Protein AF-A0A0E9QT65-F1 (afdb_monomer_lite)

pLDDT: mean 71.77, std 12.84, range [43.84, 85.94]

Sequence (50 aa):
MGRNRLRLCRPGLFVFLVQRDNATLAQSVVLDPSPLSKEPGGDGGSSVEA

Foldseek 3Di:
DWDWDWDDPDVQKIWIWTDDDNDTDIDIGGDDPPPPPPPPDDPDDPDDDD

Radius of gyration: 19.63 Å; chains: 1; bounding box: 53×36×31 Å

Organism: Anguilla anguilla (NCBI:txid7936)

Structure (mmCIF, N/CA/C/O backbone):
data_AF-A0A0E9QT65-F1
#
_entry.id   AF-A0A0E9QT65-F1
#
loop_
_atom_site.group_PDB
_atom_site.id
_atom_site.type_symbol
_atom_site.label_atom_id
_atom_site.label_alt_id
_atom_site.label_comp_id
_atom_site.label_asym_id
_atom_site.label_entity_id
_atom_site.label_seq_id
_atom_site.pdbx_PDB_ins_code
_atom_site.Cartn_x
_atom_site.Cartn_y
_atom_site.Cartn_z
_atom_site.occupancy
_atom_site.B_iso_or_equiv
_atom_site.auth_seq_id
_atom_site.auth_comp_id
_atom_site.auth_asym_id
_atom_site.auth_atom_id
_atom_site.pdbx_PDB_model_num
ATOM 1 N N . MET A 1 1 ? -7.110 -10.065 20.226 1.00 51.31 1 MET A N 1
ATOM 2 C CA . MET A 1 1 ? -6.089 -10.064 19.150 1.00 51.31 1 MET A CA 1
ATOM 3 C C . MET A 1 1 ? -6.639 -9.277 17.963 1.00 51.31 1 MET A C 1
ATOM 5 O O . MET A 1 1 ? -7.704 -9.630 17.475 1.00 51.31 1 MET A O 1
ATOM 9 N N . GLY A 1 2 ? -5.996 -8.174 17.562 1.00 68.31 2 GLY A N 1
ATOM 10 C CA . GLY A 1 2 ? -6.477 -7.303 16.475 1.00 68.31 2 GLY A CA 1
ATOM 11 C C . GLY A 1 2 ? -6.309 -7.937 15.088 1.00 68.31 2 GLY A C 1
ATOM 12 O O . GLY A 1 2 ? -5.332 -8.642 14.844 1.00 68.31 2 GLY A O 1
ATOM 13 N N . ARG A 1 3 ? -7.266 -7.708 14.177 1.00 68.62 3 ARG A N 1
ATOM 14 C CA . ARG A 1 3 ? -7.239 -8.230 12.798 1.00 68.62 3 ARG A CA 1
ATOM 15 C C . ARG A 1 3 ? -6.637 -7.180 11.861 1.00 68.62 3 ARG A C 1
ATOM 17 O O . ARG A 1 3 ? -7.339 -6.263 11.450 1.00 68.62 3 ARG A O 1
ATOM 24 N N . ASN A 1 4 ? -5.367 -7.331 11.492 1.00 67.38 4 ASN A N 1
ATOM 25 C CA . ASN A 1 4 ? -4.748 -6.504 10.452 1.00 67.38 4 ASN A CA 1
ATOM 26 C C . ASN A 1 4 ? -5.181 -7.009 9.071 1.00 67.38 4 ASN A C 1
ATOM 28 O O . ASN A 1 4 ? -5.073 -8.202 8.782 1.00 67.38 4 ASN A O 1
ATOM 32 N N . ARG A 1 5 ? -5.693 -6.117 8.218 1.00 69.69 5 ARG A N 1
ATOM 33 C CA . ARG A 1 5 ? -6.097 -6.451 6.843 1.00 69.69 5 ARG A CA 1
ATOM 34 C C . ARG A 1 5 ? -5.204 -5.717 5.852 1.00 69.69 5 ARG A C 1
ATOM 36 O O . ARG A 1 5 ? -5.241 -4.491 5.786 1.00 69.69 5 ARG A O 1
ATOM 43 N N . LEU A 1 6 ? -4.441 -6.481 5.074 1.00 78.00 6 LEU A N 1
ATOM 44 C CA . LEU A 1 6 ? -3.705 -5.982 3.917 1.00 78.00 6 LEU A CA 1
ATOM 45 C C . LEU A 1 6 ? -4.619 -6.004 2.689 1.00 78.00 6 LEU A C 1
ATOM 47 O O . LEU A 1 6 ? -5.275 -7.012 2.418 1.00 78.00 6 LEU A O 1
ATOM 51 N N . ARG A 1 7 ? -4.676 -4.894 1.956 1.00 80.25 7 ARG A N 1
ATOM 52 C CA . ARG A 1 7 ? -5.392 -4.781 0.683 1.00 80.25 7 ARG A CA 1
ATOM 53 C C . ARG A 1 7 ? -4.445 -4.255 -0.388 1.00 80.25 7 ARG A C 1
ATOM 55 O O . ARG A 1 7 ? -3.765 -3.253 -0.179 1.00 80.25 7 ARG A O 1
ATOM 62 N N . LEU A 1 8 ? -4.428 -4.923 -1.538 1.00 80.19 8 LEU A N 1
ATOM 63 C CA . LEU A 1 8 ? -3.827 -4.391 -2.756 1.00 80.19 8 LEU A CA 1
ATOM 64 C C . LEU A 1 8 ? -4.847 -3.439 -3.391 1.00 80.19 8 LEU A C 1
ATOM 66 O O . LEU A 1 8 ? -5.923 -3.876 -3.795 1.00 80.19 8 LEU A O 1
ATOM 70 N N . CYS A 1 9 ? -4.544 -2.142 -3.425 1.00 77.94 9 CYS A N 1
ATOM 71 C CA . CYS A 1 9 ? -5.467 -1.138 -3.967 1.00 77.94 9 CYS A CA 1
ATOM 72 C C . CYS A 1 9 ? -5.206 -0.856 -5.449 1.00 77.94 9 CYS A C 1
ATOM 74 O O . CYS A 1 9 ? -6.147 -0.621 -6.204 1.00 77.94 9 CYS A O 1
ATOM 76 N N . ARG A 1 10 ? -3.933 -0.863 -5.858 1.00 82.12 10 ARG A N 1
ATOM 77 C CA . ARG A 1 10 ? -3.451 -0.682 -7.237 1.00 82.12 10 ARG A CA 1
ATOM 78 C C . ARG A 1 10 ? -2.147 -1.475 -7.410 1.00 82.12 10 ARG A C 1
ATOM 80 O O . ARG A 1 10 ? -1.515 -1.776 -6.396 1.00 82.12 10 ARG A O 1
ATOM 87 N N . PRO A 1 11 ? -1.715 -1.806 -8.640 1.00 81.19 11 PRO A N 1
ATOM 88 C CA . PRO A 1 11 ? -0.392 -2.388 -8.867 1.00 81.19 11 PRO A CA 1
ATOM 89 C C . PRO A 1 11 ? 0.699 -1.547 -8.185 1.00 81.19 11 PRO A C 1
ATOM 91 O O . PRO A 1 11 ? 0.727 -0.331 -8.353 1.00 81.19 11 PRO A O 1
ATOM 94 N N . GLY A 1 12 ? 1.533 -2.181 -7.356 1.00 82.06 12 GLY A N 1
ATOM 95 C CA . GLY A 1 12 ? 2.585 -1.508 -6.583 1.00 82.06 12 GLY A CA 1
ATOM 96 C C . GLY A 1 12 ? 2.124 -0.765 -5.319 1.00 82.06 12 GLY A C 1
ATOM 97 O O . GLY A 1 12 ? 2.973 -0.339 -4.550 1.00 82.06 12 GLY A O 1
ATOM 98 N N . LEU A 1 13 ? 0.820 -0.637 -5.039 1.00 85.12 13 LEU A N 1
ATOM 99 C CA . LEU A 1 13 ? 0.296 0.049 -3.847 1.00 85.12 13 LEU A CA 1
ATOM 100 C C . LEU A 1 13 ? -0.375 -0.929 -2.877 1.00 85.12 13 LEU A C 1
ATOM 102 O O . LEU A 1 13 ? -1.465 -1.454 -3.139 1.00 85.12 13 LEU A O 1
ATOM 106 N N . PHE A 1 14 ? 0.230 -1.075 -1.704 1.00 85.25 14 PHE A N 1
ATOM 107 C CA . PHE A 1 14 ? -0.261 -1.896 -0.604 1.00 85.25 14 PHE A CA 1
ATOM 108 C C . PHE A 1 14 ? -0.776 -1.013 0.530 1.00 85.25 14 PHE A C 1
ATOM 110 O O . PHE A 1 14 ? -0.090 -0.088 0.953 1.00 85.25 14 PHE A O 1
ATOM 117 N N . VAL A 1 15 ? -1.972 -1.302 1.044 1.00 85.94 15 VAL A N 1
ATOM 118 C CA . VAL A 1 15 ? -2.567 -0.574 2.174 1.00 85.94 15 VAL A CA 1
ATOM 119 C C . VAL A 1 15 ? -2.850 -1.537 3.324 1.00 85.94 15 VAL A C 1
ATOM 121 O O . VAL A 1 15 ? -3.542 -2.543 3.162 1.00 85.94 15 VAL A O 1
ATOM 124 N N . PHE A 1 16 ? -2.329 -1.205 4.499 1.00 85.19 16 PHE A N 1
ATOM 125 C CA . PHE A 1 16 ? -2.521 -1.900 5.763 1.00 85.19 16 PHE A CA 1
ATOM 126 C C . PHE A 1 16 ? -3.540 -1.136 6.600 1.00 85.19 16 PHE A C 1
ATOM 128 O O . PHE A 1 16 ? -3.344 0.036 6.919 1.00 85.19 16 PHE A O 1
ATOM 135 N N . LEU A 1 17 ? -4.627 -1.809 6.970 1.00 84.94 17 LEU A N 1
ATOM 136 C CA . LEU A 1 17 ? -5.593 -1.291 7.930 1.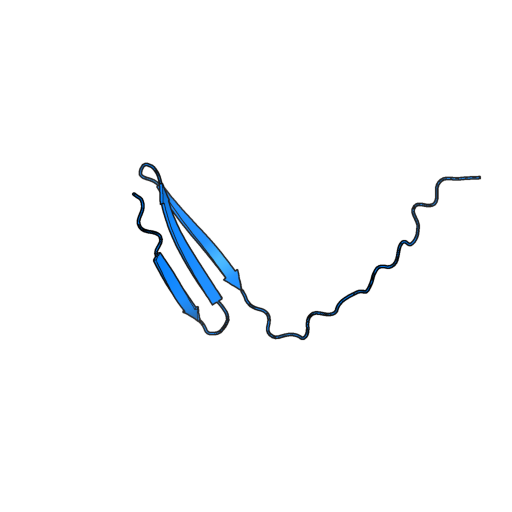00 84.94 17 LEU A CA 1
ATOM 137 C C . LEU A 1 17 ? -5.354 -1.962 9.280 1.00 84.94 17 LEU A C 1
ATOM 139 O O . LEU A 1 17 ? -5.492 -3.184 9.406 1.00 84.94 17 LEU A O 1
ATOM 143 N N . VAL A 1 18 ? -5.006 -1.149 10.272 1.00 83.12 18 VAL A N 1
ATOM 144 C CA . VAL A 1 18 ? -4.792 -1.554 11.661 1.00 83.12 18 VAL A CA 1
ATOM 145 C C . VAL A 1 18 ? -5.924 -0.973 12.500 1.00 83.12 18 VAL A C 1
ATOM 147 O O . VAL A 1 18 ? -6.078 0.242 12.594 1.00 83.12 18 VAL A O 1
ATOM 150 N N . GLN A 1 19 ? -6.727 -1.837 13.119 1.00 83.38 19 GLN A N 1
ATOM 151 C CA . GLN A 1 19 ? -7.703 -1.423 14.128 1.00 83.38 19 GLN A CA 1
ATOM 152 C C . GLN A 1 19 ? -7.064 -1.505 15.517 1.00 83.38 19 GLN A C 1
ATOM 154 O O . GLN A 1 19 ? -6.674 -2.591 15.954 1.00 83.38 19 GLN A O 1
ATOM 159 N N . ARG A 1 20 ? -6.971 -0.366 16.208 1.00 82.31 20 ARG A N 1
ATOM 160 C CA . ARG A 1 20 ? -6.575 -0.264 17.620 1.00 82.31 20 ARG A CA 1
ATOM 161 C C . ARG A 1 20 ? -7.576 0.614 18.352 1.00 82.31 20 ARG A C 1
ATOM 163 O O . ARG A 1 20 ? -7.828 1.722 17.902 1.00 82.31 20 ARG A O 1
ATOM 170 N N . ASP A 1 21 ? -8.117 0.112 19.458 1.00 78.06 21 ASP A N 1
ATOM 171 C CA . ASP A 1 21 ? -8.805 0.899 20.491 1.00 78.06 21 ASP A CA 1
ATOM 172 C C . ASP A 1 21 ? -9.779 1.960 19.936 1.00 78.06 21 ASP A C 1
ATOM 174 O O . ASP A 1 21 ? -9.621 3.156 20.154 1.00 78.06 21 ASP A O 1
ATOM 178 N N . ASN A 1 22 ? -10.780 1.513 19.165 1.00 79.00 22 ASN A N 1
ATOM 179 C CA . ASN A 1 22 ? -11.795 2.336 18.478 1.00 79.00 22 ASN A CA 1
ATOM 180 C C . ASN A 1 22 ? -11.302 3.262 17.349 1.00 79.00 22 ASN A C 1
ATOM 182 O O . ASN A 1 22 ? -12.123 3.910 16.701 1.00 79.00 22 ASN A O 1
ATOM 186 N N . ALA A 1 23 ? -10.009 3.274 17.036 1.00 78.56 23 ALA A N 1
ATOM 187 C CA . ALA A 1 23 ? -9.452 3.949 15.872 1.00 78.56 23 ALA A CA 1
ATOM 188 C C . ALA A 1 23 ? -9.095 2.950 14.759 1.00 78.56 23 ALA A C 1
ATOM 190 O O . ALA A 1 23 ? -8.640 1.826 14.996 1.00 78.56 23 ALA A O 1
ATOM 191 N N . THR A 1 24 ? -9.284 3.378 13.510 1.00 83.38 24 THR A N 1
ATOM 192 C CA . THR A 1 24 ? -8.750 2.677 12.336 1.00 83.38 24 THR A CA 1
ATOM 193 C C . THR A 1 24 ? -7.604 3.501 11.771 1.00 83.38 24 THR A C 1
ATOM 195 O O . THR A 1 24 ? -7.813 4.619 11.311 1.0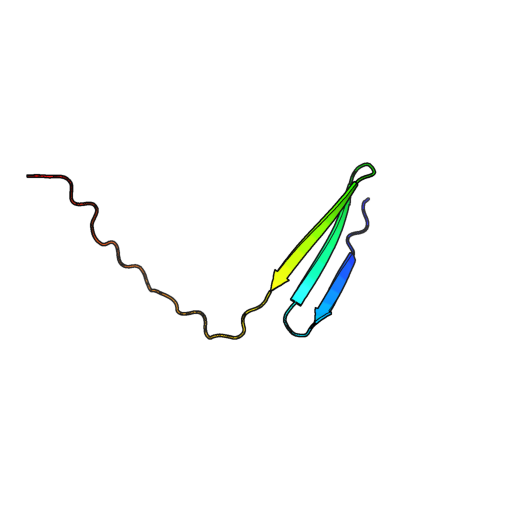0 83.38 24 THR A O 1
ATOM 198 N N . LEU A 1 25 ? -6.397 2.945 11.805 1.00 84.50 25 LEU A N 1
ATOM 199 C CA . LEU A 1 25 ? -5.211 3.516 11.181 1.00 84.50 25 LEU A CA 1
ATOM 200 C C . LEU A 1 25 ? -5.004 2.866 9.814 1.00 84.50 25 LEU A C 1
ATOM 202 O O . LEU A 1 25 ? -5.076 1.643 9.680 1.00 84.50 25 LEU A O 1
ATOM 206 N N . ALA A 1 26 ? -4.739 3.690 8.806 1.00 83.88 26 ALA A N 1
ATOM 207 C CA . ALA A 1 26 ? -4.384 3.245 7.467 1.00 83.88 26 ALA A CA 1
ATOM 208 C C . ALA A 1 26 ? -2.929 3.624 7.185 1.00 83.88 26 ALA A C 1
ATOM 210 O O . ALA A 1 26 ? -2.564 4.792 7.285 1.00 83.88 26 ALA A O 1
ATOM 211 N N . GLN A 1 27 ? -2.105 2.644 6.824 1.00 84.44 27 GLN A N 1
ATOM 212 C CA . GLN A 1 27 ? -0.727 2.856 6.391 1.00 84.44 27 GLN A CA 1
ATOM 213 C C . GLN A 1 27 ? -0.564 2.303 4.978 1.00 84.44 27 GLN A C 1
ATOM 215 O O . GLN A 1 27 ? -0.965 1.173 4.712 1.00 84.44 27 GLN A O 1
ATOM 220 N N . SER A 1 28 ? 0.014 3.078 4.065 1.00 83.25 28 SER A N 1
ATOM 221 C CA . SER A 1 28 ? 0.253 2.648 2.686 1.00 83.25 28 SER A CA 1
ATOM 222 C C . SER A 1 28 ? 1.739 2.534 2.380 1.00 83.25 28 SER A C 1
ATOM 224 O O . SER A 1 28 ? 2.525 3.375 2.806 1.00 83.25 28 SER A O 1
ATOM 226 N N . VAL A 1 29 ? 2.102 1.532 1.588 1.00 84.50 29 VAL A N 1
ATOM 227 C CA . VAL A 1 29 ? 3.438 1.341 1.023 1.00 84.50 29 VAL A CA 1
ATOM 228 C C . VAL A 1 29 ? 3.301 1.327 -0.495 1.00 84.50 29 VAL A C 1
ATOM 230 O O . VAL A 1 29 ? 2.497 0.568 -1.0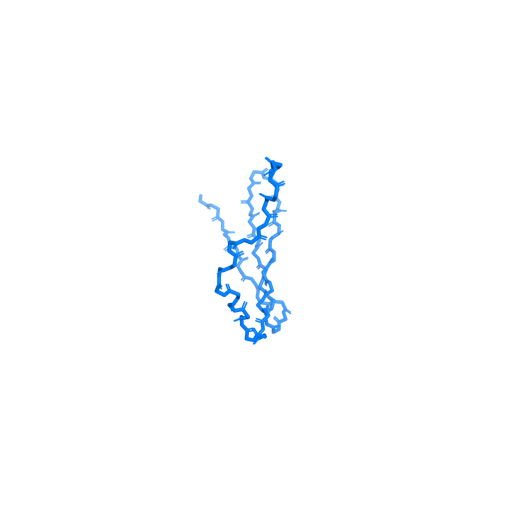39 1.00 84.50 29 VAL A O 1
ATOM 233 N N . VAL A 1 30 ? 4.081 2.171 -1.167 1.00 83.94 30 VAL A N 1
ATOM 234 C CA . VAL A 1 30 ? 4.228 2.162 -2.625 1.00 83.94 30 VAL A CA 1
ATOM 235 C C . VAL A 1 30 ? 5.556 1.492 -2.942 1.00 83.94 30 VAL A C 1
ATOM 237 O O . VAL A 1 30 ? 6.601 1.941 -2.481 1.00 83.94 30 VAL A O 1
ATOM 240 N N . LEU A 1 31 ? 5.508 0.403 -3.699 1.00 79.75 31 LEU A N 1
ATOM 241 C CA . LEU A 1 31 ? 6.682 -0.201 -4.304 1.00 79.75 31 LEU A CA 1
ATOM 242 C C . LEU A 1 31 ? 6.963 0.553 -5.602 1.00 79.75 31 LEU A C 1
ATOM 244 O O . LEU A 1 31 ? 6.211 0.416 -6.568 1.00 79.75 31 LEU A O 1
ATOM 248 N N . ASP A 1 32 ? 8.021 1.356 -5.603 1.00 77.62 32 ASP A N 1
ATOM 249 C CA . ASP A 1 32 ? 8.576 1.916 -6.828 1.00 77.62 32 ASP A CA 1
ATOM 250 C C . ASP A 1 32 ? 9.417 0.822 -7.514 1.00 77.62 32 ASP A C 1
ATOM 252 O O . ASP A 1 32 ? 10.388 0.348 -6.919 1.00 77.62 32 ASP A O 1
ATOM 256 N N . PRO A 1 33 ? 9.033 0.349 -8.716 1.00 69.38 33 PRO A N 1
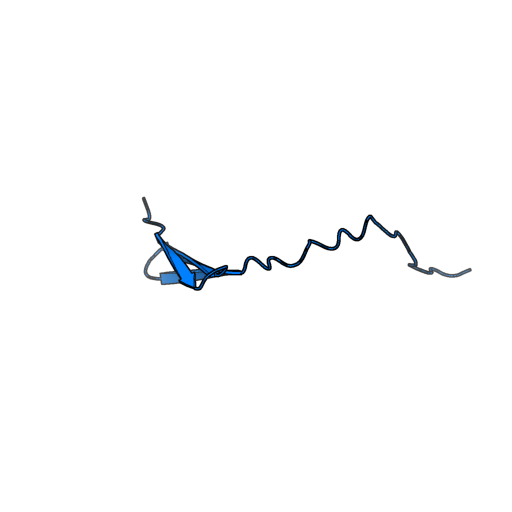ATOM 257 C CA . PRO A 1 33 ? 9.804 -0.645 -9.455 1.00 69.38 33 PRO A CA 1
ATOM 258 C C . PRO A 1 33 ? 11.082 -0.062 -10.069 1.00 69.38 33 PRO A C 1
ATOM 260 O O . PRO A 1 33 ? 11.850 -0.815 -10.673 1.00 69.38 33 PRO A O 1
ATOM 263 N N . SER A 1 34 ? 11.308 1.252 -9.956 1.00 78.94 34 SER A N 1
ATOM 264 C CA . SER A 1 34 ? 12.561 1.871 -10.368 1.00 78.94 34 SER A CA 1
ATOM 265 C C . SER A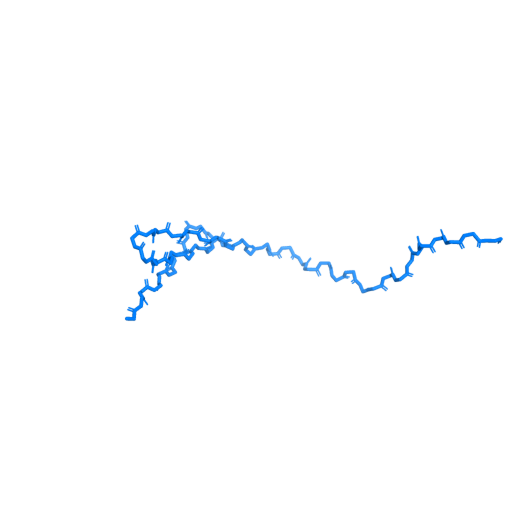 1 34 ? 13.724 1.145 -9.691 1.00 78.94 34 SER A C 1
ATOM 267 O O . SER A 1 34 ? 13.654 0.868 -8.488 1.00 78.94 34 SER A O 1
ATOM 269 N N . PRO A 1 35 ? 14.782 0.786 -10.442 1.00 64.31 35 PRO A N 1
ATOM 270 C CA . PRO A 1 35 ? 15.945 0.152 -9.853 1.00 64.31 35 PRO A CA 1
ATOM 271 C C . PRO A 1 35 ? 16.420 1.047 -8.718 1.00 64.31 35 PRO A C 1
ATOM 273 O O . PRO A 1 35 ? 16.644 2.240 -8.917 1.00 64.31 35 PRO A O 1
ATOM 276 N N . LEU A 1 36 ? 16.496 0.467 -7.521 1.00 66.25 36 LEU A N 1
ATOM 277 C CA . LEU A 1 36 ? 16.991 1.140 -6.337 1.00 66.25 36 LEU A CA 1
ATOM 278 C C . LEU A 1 36 ? 18.383 1.661 -6.704 1.00 66.25 36 LEU A C 1
ATOM 280 O O . LEU A 1 36 ? 19.325 0.867 -6.788 1.00 66.25 36 LEU A O 1
ATOM 284 N N . SER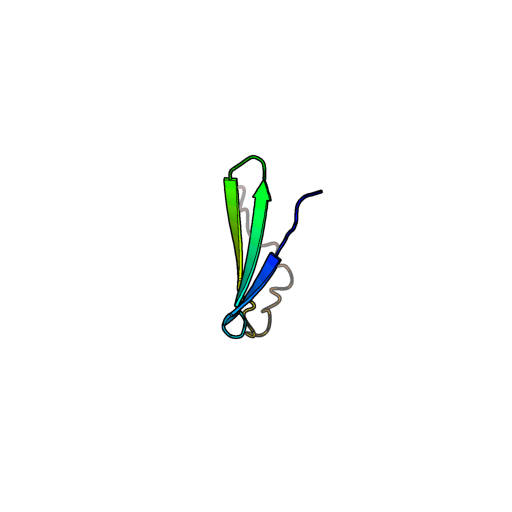 A 1 37 ? 18.513 2.958 -6.988 1.00 63.56 37 SER A N 1
ATOM 285 C CA . SER A 1 37 ? 19.816 3.599 -7.080 1.00 63.56 37 SER A CA 1
ATOM 286 C C . SER A 1 37 ? 20.428 3.447 -5.697 1.00 63.56 37 SER A C 1
ATOM 288 O O . SER A 1 37 ? 20.168 4.234 -4.791 1.00 63.56 37 SER A O 1
ATOM 290 N N . LYS A 1 38 ? 21.174 2.358 -5.495 1.00 57.34 38 LYS A N 1
ATOM 291 C CA . LYS A 1 38 ? 22.163 2.272 -4.436 1.00 57.34 38 LYS A CA 1
ATOM 292 C C . LYS A 1 38 ? 23.093 3.435 -4.721 1.00 57.34 38 LYS A C 1
ATOM 294 O O . LYS A 1 38 ? 23.926 3.316 -5.606 1.00 57.34 38 LYS A O 1
ATOM 299 N N . GLU A 1 39 ? 22.942 4.539 -4.011 1.00 59.31 39 GLU A N 1
ATOM 300 C CA . GLU A 1 39 ? 24.098 5.369 -3.713 1.00 59.31 39 GLU A CA 1
ATOM 301 C C . GLU A 1 39 ? 24.952 4.522 -2.761 1.00 59.31 39 GLU A C 1
ATOM 303 O O . GLU A 1 39 ? 24.537 4.273 -1.622 1.00 59.31 39 GLU A O 1
ATOM 308 N N . PRO A 1 40 ? 26.085 3.951 -3.211 1.00 57.22 40 PRO A N 1
ATOM 309 C CA . PRO A 1 40 ? 27.018 3.345 -2.287 1.00 57.22 40 PRO A CA 1
ATOM 310 C C . PRO A 1 40 ? 27.768 4.508 -1.633 1.00 57.22 40 PRO A C 1
ATOM 312 O O . PRO A 1 40 ? 28.578 5.143 -2.291 1.00 57.22 40 PRO A O 1
ATOM 315 N N . GLY A 1 41 ? 27.427 4.806 -0.378 1.00 60.66 41 GLY A N 1
ATOM 316 C CA . GLY A 1 41 ? 28.108 5.718 0.550 1.00 60.66 41 GLY A CA 1
ATOM 317 C C . GLY A 1 41 ? 29.153 6.688 -0.020 1.00 60.66 41 GLY A C 1
ATOM 318 O O . GLY A 1 41 ? 30.270 6.291 -0.336 1.00 60.66 41 GLY A O 1
ATOM 319 N N . GLY A 1 42 ? 28.822 7.978 -0.012 1.00 46.03 42 GLY A N 1
ATOM 320 C CA . GLY A 1 42 ? 29.788 9.068 -0.096 1.00 46.03 42 GLY A CA 1
ATOM 321 C C . GLY A 1 42 ? 29.772 9.864 1.201 1.00 46.03 42 GLY A C 1
ATOM 322 O O . GLY A 1 42 ? 29.006 10.811 1.338 1.00 46.03 42 GLY A O 1
ATOM 323 N N . ASP A 1 43 ? 30.601 9.453 2.156 1.00 56.19 43 ASP A N 1
ATOM 324 C CA . ASP A 1 43 ? 31.093 10.318 3.226 1.00 56.19 43 ASP A CA 1
ATOM 325 C C . ASP A 1 43 ? 31.751 11.541 2.557 1.00 56.19 43 ASP A C 1
ATOM 327 O O . ASP A 1 43 ? 32.732 11.401 1.826 1.00 56.19 43 ASP A O 1
ATOM 331 N N . GLY A 1 44 ? 31.136 12.721 2.669 1.00 55.16 44 GLY A N 1
ATOM 332 C CA . GLY A 1 44 ? 31.476 13.845 1.798 1.00 55.16 44 GLY A CA 1
ATOM 333 C C . GLY A 1 44 ? 30.958 15.188 2.289 1.00 55.16 44 GLY A C 1
ATOM 334 O O . GLY A 1 44 ? 30.004 15.726 1.737 1.00 55.16 44 GLY A O 1
ATOM 335 N N . GLY A 1 45 ? 31.648 15.756 3.282 1.00 52.75 45 GLY A N 1
ATOM 336 C CA . GLY A 1 45 ? 31.745 17.211 3.416 1.00 52.75 45 GLY A CA 1
ATOM 337 C C . GLY A 1 45 ? 30.945 17.862 4.541 1.00 52.75 45 GLY A C 1
ATOM 338 O O . GLY A 1 45 ? 30.180 18.786 4.289 1.00 52.75 45 GLY A O 1
ATOM 339 N N . SER A 1 46 ? 31.197 17.485 5.797 1.00 46.62 46 SER A N 1
ATOM 340 C CA . SER A 1 46 ? 31.115 18.474 6.879 1.00 46.62 46 SER A CA 1
ATOM 341 C C . SER A 1 46 ? 32.470 19.172 6.972 1.00 46.62 46 SER A C 1
ATOM 343 O O . SER A 1 46 ? 33.344 18.742 7.722 1.00 46.62 46 SER A O 1
ATOM 345 N N . SER A 1 47 ? 32.657 20.229 6.178 1.00 60.84 47 SER A N 1
ATOM 346 C CA . SER A 1 47 ? 33.722 21.206 6.412 1.00 60.84 47 SER A CA 1
ATOM 347 C C . SER A 1 47 ? 33.503 21.838 7.783 1.00 60.84 47 SER A C 1
ATOM 349 O O . SER A 1 47 ? 32.646 22.704 7.944 1.00 60.84 47 SER A O 1
ATOM 351 N N . VAL A 1 48 ? 34.281 21.392 8.765 1.00 57.09 48 VAL A N 1
ATOM 352 C CA . VAL A 1 48 ? 34.629 22.210 9.923 1.00 57.09 48 VAL A CA 1
ATOM 353 C C . VAL A 1 48 ? 36.028 22.764 9.647 1.00 57.09 48 VAL A C 1
ATOM 355 O O . VAL A 1 48 ? 36.937 22.012 9.306 1.00 57.09 48 VAL A O 1
ATOM 358 N N . GLU A 1 49 ? 36.106 24.090 9.701 1.00 49.59 49 GLU A N 1
ATOM 359 C CA . GLU A 1 49 ? 37.253 25.005 9.609 1.00 49.59 49 GLU A CA 1
ATOM 360 C C . GLU A 1 49 ? 38.634 24.471 10.039 1.00 49.59 49 GLU A C 1
ATOM 362 O O . GLU A 1 49 ? 38.763 23.889 11.118 1.00 49.59 49 GLU A O 1
ATOM 367 N N . ALA A 1 50 ? 39.663 24.796 9.242 1.00 43.84 50 ALA A N 1
ATOM 368 C CA . ALA A 1 50 ? 40.881 25.527 9.641 1.00 43.84 50 ALA A CA 1
ATOM 369 C C . ALA A 1 50 ? 41.737 25.860 8.404 1.00 43.84 50 ALA A C 1
ATOM 371 O O . ALA A 1 50 ? 41.930 24.954 7.561 1.00 43.84 50 ALA A O 1
#

Secondary structure (DSSP, 8-state):
----EEEEEETTEEEEEEEETTEEEEEEEE---S----------------